Protein AF-A0A7I0JQQ5-F1 (afdb_monomer)

Secondary structure (DSSP, 8-state):
-HHHHHHHHHTTT----B--EEEEE-------TTSPP-PPB-TTSSB--S--TT-HHHHHHTHHHHHHHHHHHHHTT--EEEEEE-SSTTEEEEEE--B-TT-S--

Foldseek 3Di:
DVVVVQVVQVVVVHADKDKDKDKDAAFDDDPDPVDDTFADQFPVRHFQDDFDWQDPVLCNRCVVVVVVVCVVCVVQVFAWDDWTDHRDRRMIMTIGDMGHPPPRDD

Nearest PDB structures (foldseek):
  8wwu-assembly1_B  TM=7.260E-01  e=6.619E-04  Pseudomonas lactis
  7cql-assembly1_A  TM=7.609E-01  e=2.255E-03  Rhodovulum sp. 12E13
  8wwv-assembly1_E  TM=7.401E-01  e=1.346E-03  Pseudomonas lactis
  8wwu-assembly1_A  TM=7.264E-01  e=1.346E-03  Pseudomonas lactis
  8oox-assembly1_A  TM=7.343E-01  e=1.633E-03  Methermicoccus shengliensis DSM 18856

pLDDT: mean 84.13, std 11.65, range [40.09, 97.38]

Mean predicted aligned error: 6.71 Å

Solvent-accessible surface area (backbone atoms only — not comparable to full-atom values): 6429 Å² total; per-residue (Å²): 109,70,67,63,53,52,50,58,36,45,76,72,75,42,81,78,70,42,61,62,72,50,76,49,68,52,61,37,93,68,91,53,85,91,52,83,85,45,49,36,66,29,74,87,75,45,52,72,85,72,76,57,55,74,40,72,65,61,51,59,35,43,41,73,58,55,51,50,50,53,56,51,28,58,74,67,73,43,66,69,66,49,76,49,45,40,74,50,73,54,22,36,34,39,35,36,58,70,36,58,82,74,75,68,85,127

Radius of gyration: 17.96 Å; Cα contacts (8 Å, |Δi|>4): 137; chains: 1; bounding box: 40×30×51 Å

Structure (mmCIF, N/CA/C/O backbone):
data_AF-A0A7I0JQQ5-F1
#
_entry.id   AF-A0A7I0JQQ5-F1
#
loop_
_atom_site.group_PDB
_atom_site.id
_atom_site.type_symbol
_atom_site.label_atom_id
_atom_site.label_alt_id
_atom_site.label_comp_id
_atom_site.label_asym_id
_atom_site.label_entity_id
_atom_site.label_seq_id
_atom_site.pdbx_PDB_ins_code
_atom_site.Cartn_x
_atom_site.Cartn_y
_atom_site.Cartn_z
_atom_site.occupancy
_atom_site.B_iso_or_equiv
_atom_site.auth_seq_id
_atom_site.auth_comp_id
_atom_site.auth_asym_id
_atom_site.auth_atom_id
_atom_site.pdbx_PDB_model_num
ATOM 1 N N . VAL A 1 1 ? -21.170 -7.725 8.138 1.00 93.94 1 VAL A N 1
ATOM 2 C CA . VAL A 1 1 ? -20.266 -8.620 8.902 1.00 93.94 1 VAL 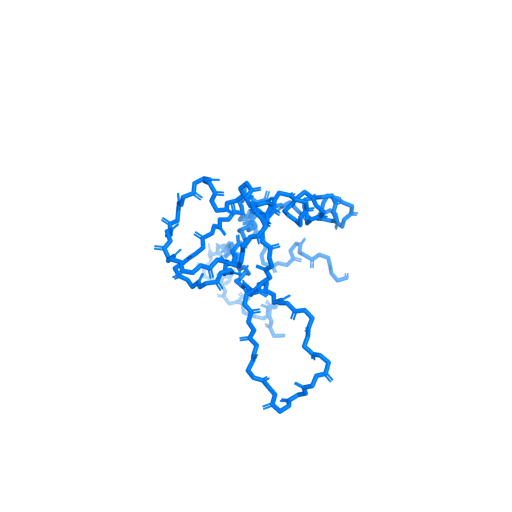A CA 1
ATOM 3 C C . VAL A 1 1 ? -19.308 -7.839 9.799 1.00 93.94 1 VAL A C 1
ATOM 5 O O . VAL A 1 1 ? -19.464 -7.959 11.003 1.00 93.94 1 VAL A O 1
ATOM 8 N N . LEU A 1 2 ? -18.408 -6.988 9.276 1.00 92.62 2 LEU A N 1
ATOM 9 C CA . LEU A 1 2 ? -17.432 -6.222 10.085 1.00 92.62 2 LEU A CA 1
ATOM 10 C C . LEU A 1 2 ? -18.044 -5.491 11.297 1.00 92.62 2 LEU A C 1
ATOM 12 O O . LEU A 1 2 ? -17.590 -5.693 12.416 1.00 92.62 2 LEU A O 1
ATOM 16 N N . ARG A 1 3 ? -19.136 -4.731 11.109 1.00 94.38 3 ARG A N 1
ATOM 17 C CA . ARG A 1 3 ? -19.862 -4.075 12.219 1.00 94.38 3 ARG A CA 1
ATOM 18 C C . ARG A 1 3 ? -20.259 -5.045 13.343 1.00 94.38 3 ARG A C 1
ATOM 20 O O . ARG A 1 3 ? -20.010 -4.762 14.506 1.00 94.38 3 ARG A O 1
ATOM 27 N N . ALA A 1 4 ? -20.771 -6.228 12.996 1.00 96.19 4 ALA A N 1
ATOM 28 C CA . ALA A 1 4 ? -21.158 -7.243 13.978 1.00 96.19 4 ALA A CA 1
ATOM 29 C C . ALA A 1 4 ? -19.951 -7.815 14.748 1.00 96.19 4 ALA A C 1
ATOM 31 O O . ALA A 1 4 ? -20.072 -8.142 15.930 1.00 96.19 4 ALA A O 1
ATOM 32 N N . VAL A 1 5 ? -18.786 -7.914 14.096 1.00 95.25 5 VAL A N 1
ATOM 33 C CA . VAL A 1 5 ? -17.525 -8.289 14.755 1.00 95.25 5 VAL A CA 1
ATOM 34 C C . VAL A 1 5 ? -17.095 -7.193 15.725 1.00 95.25 5 VAL A C 1
ATOM 36 O O . VAL A 1 5 ? -16.824 -7.488 16.882 1.00 95.25 5 VAL A O 1
ATOM 39 N N . LEU A 1 6 ? -17.121 -5.924 15.322 1.00 95.50 6 LEU A N 1
ATOM 40 C CA . LEU A 1 6 ? -16.778 -4.811 16.214 1.00 95.50 6 LEU A CA 1
ATOM 41 C C . LEU A 1 6 ? -17.715 -4.732 17.427 1.00 95.50 6 LEU A C 1
ATOM 43 O O . LEU A 1 6 ? -17.257 -4.499 18.545 1.00 95.50 6 LEU A O 1
ATOM 47 N N . ASP A 1 7 ? -19.003 -5.036 17.253 1.00 95.94 7 ASP A N 1
ATOM 48 C CA . ASP A 1 7 ? -19.951 -5.108 18.36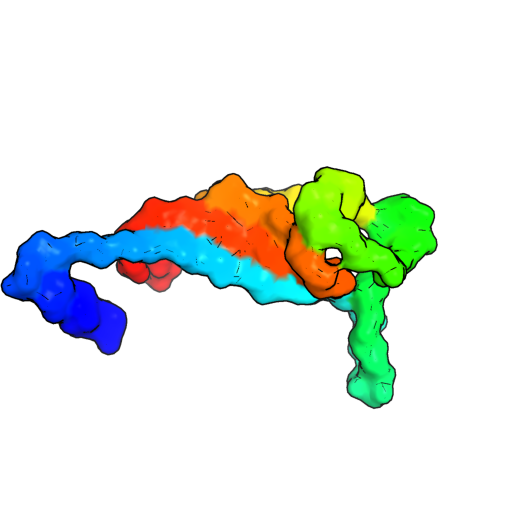6 1.00 95.94 7 ASP A CA 1
ATOM 49 C C . ASP A 1 7 ? -19.598 -6.219 19.372 1.00 95.94 7 ASP A C 1
ATOM 51 O O . ASP A 1 7 ? -19.811 -6.052 20.575 1.00 95.94 7 ASP A O 1
ATOM 55 N N . LEU A 1 8 ? -19.027 -7.347 18.924 1.00 97.00 8 LEU A N 1
ATOM 56 C CA . LEU A 1 8 ? -18.537 -8.412 19.815 1.00 97.00 8 LEU A CA 1
ATOM 57 C C . LEU A 1 8 ? -17.353 -7.954 20.679 1.00 97.00 8 LEU A C 1
ATOM 59 O O . LEU A 1 8 ? -17.250 -8.391 21.829 1.00 97.00 8 LEU A O 1
ATOM 63 N N . TYR A 1 9 ? -16.484 -7.093 20.140 1.00 96.56 9 TYR A N 1
ATOM 64 C CA . TYR A 1 9 ? -15.363 -6.492 20.871 1.00 96.56 9 TYR A CA 1
ATOM 65 C C . TYR A 1 9 ? -15.888 -5.452 21.866 1.00 96.56 9 TYR A C 1
ATOM 67 O O . TYR A 1 9 ? -15.566 -5.517 23.053 1.00 96.56 9 TYR A O 1
ATOM 75 N N . ARG A 1 10 ? -16.802 -4.575 21.426 1.00 95.75 10 ARG A N 1
ATOM 76 C CA . ARG A 1 10 ? -17.429 -3.555 22.283 1.00 95.75 10 ARG A CA 1
ATOM 77 C C . ARG A 1 10 ? -18.162 -4.161 23.477 1.00 95.75 10 ARG A C 1
ATOM 79 O O . ARG A 1 10 ? -18.035 -3.645 24.582 1.00 95.75 10 ARG A O 1
ATOM 86 N N . ARG A 1 11 ? -18.873 -5.284 23.298 1.00 97.38 11 ARG A N 1
ATOM 87 C CA . ARG A 1 11 ? -19.539 -6.009 24.404 1.00 97.38 11 ARG A CA 1
ATOM 88 C C . ARG A 1 11 ? -18.576 -6.515 25.481 1.00 97.38 11 ARG A C 1
ATOM 90 O O . ARG A 1 11 ? -19.005 -6.743 26.605 1.00 97.38 11 ARG A O 1
ATOM 97 N N . ARG A 1 12 ? -17.295 -6.684 25.151 1.00 96.38 12 ARG A N 1
ATOM 98 C CA . ARG A 1 12 ? -16.226 -7.056 26.091 1.00 96.38 12 ARG A CA 1
ATOM 99 C C . ARG A 1 12 ? -15.467 -5.844 26.644 1.00 96.38 12 ARG A C 1
ATOM 101 O O . ARG A 1 12 ? -14.491 -6.023 27.361 1.00 96.38 12 ARG A O 1
ATOM 108 N N . GLY A 1 13 ? -15.889 -4.625 26.302 1.00 96.94 13 GLY A N 1
ATOM 109 C CA . GLY A 1 13 ? -15.174 -3.394 26.642 1.00 96.94 13 GLY A CA 1
ATOM 110 C C . GLY A 1 13 ? -13.909 -3.162 25.810 1.00 96.94 13 GLY A C 1
ATOM 111 O O . GLY A 1 13 ? -13.094 -2.320 26.172 1.00 96.94 13 GLY A O 1
ATOM 112 N N . TRP A 1 14 ? -13.716 -3.894 24.708 1.00 97.25 14 TRP A N 1
ATOM 113 C CA . TRP A 1 14 ? -12.545 -3.755 23.842 1.00 97.25 14 TRP A CA 1
ATOM 114 C C . TRP A 1 14 ? -12.806 -2.791 22.687 1.00 97.25 14 TRP A C 1
ATOM 116 O O . TRP A 1 14 ? -13.891 -2.770 22.101 1.00 97.25 14 TRP A O 1
ATOM 126 N N . ARG A 1 15 ? -11.770 -2.030 22.323 1.00 93.56 15 ARG A N 1
ATOM 127 C CA . ARG A 1 15 ? -11.746 -1.164 21.142 1.00 93.56 15 ARG A CA 1
ATOM 128 C C . ARG A 1 15 ? -10.769 -1.742 20.125 1.00 93.56 15 ARG A C 1
ATOM 130 O O . ARG A 1 15 ? -9.579 -1.822 20.406 1.00 93.56 15 ARG A O 1
ATOM 137 N N . ALA A 1 16 ? -11.280 -2.154 18.969 1.00 93.25 16 ALA A N 1
ATOM 138 C CA . ALA A 1 16 ? -10.446 -2.621 17.869 1.00 93.25 16 ALA A CA 1
ATOM 139 C C . ALA A 1 16 ? -9.771 -1.432 17.167 1.00 93.25 16 ALA A C 1
ATOM 141 O O . ALA A 1 16 ? -10.387 -0.381 16.995 1.00 93.25 16 ALA A O 1
ATOM 142 N N . VAL A 1 17 ? -8.516 -1.620 16.767 1.00 91.69 17 VAL A N 1
ATOM 143 C CA . VAL A 1 17 ? -7.717 -0.688 15.960 1.00 91.69 17 VAL A CA 1
ATOM 144 C C . VAL A 1 17 ? -7.068 -1.516 14.855 1.00 91.69 17 VAL A C 1
ATOM 146 O O . VAL A 1 17 ? -6.673 -2.653 15.113 1.00 91.69 17 VAL A O 1
ATOM 149 N N . MET A 1 18 ? -6.994 -0.984 13.638 1.00 90.44 18 MET A N 1
ATOM 150 C CA . MET A 1 18 ? -6.397 -1.670 12.489 1.00 90.44 18 MET A CA 1
ATOM 151 C C . MET A 1 18 ? -5.387 -0.756 11.792 1.00 90.44 18 MET A C 1
ATOM 153 O O . MET A 1 18 ? -5.712 0.400 11.519 1.00 90.44 18 MET A O 1
ATOM 157 N N . ALA A 1 19 ? -4.213 -1.296 11.467 1.00 87.19 19 ALA A N 1
ATOM 158 C CA . ALA A 1 19 ? -3.355 -0.816 10.388 1.00 87.19 19 ALA A CA 1
ATOM 159 C C . ALA A 1 19 ? -3.320 -1.886 9.298 1.00 87.19 19 ALA A C 1
ATOM 161 O O . ALA A 1 19 ? -2.858 -2.993 9.555 1.00 87.19 19 ALA A O 1
ATOM 162 N N . PRO A 1 20 ? -3.894 -1.613 8.127 1.00 87.50 20 PRO A N 1
ATOM 163 C CA . PRO A 1 20 ? -3.708 -2.446 6.964 1.00 87.50 20 PRO A CA 1
ATOM 164 C C . PRO A 1 20 ? -2.431 -2.056 6.230 1.00 87.50 20 PRO A C 1
ATOM 166 O O . PRO A 1 20 ? -2.016 -0.894 6.229 1.00 87.50 20 PRO A O 1
ATOM 169 N N . GLU A 1 21 ? -1.918 -3.048 5.528 1.00 91.06 21 GLU A N 1
ATOM 170 C CA . GLU A 1 21 ? -0.732 -2.999 4.690 1.00 91.06 21 GLU A CA 1
ATOM 171 C C . GLU A 1 21 ? -1.171 -3.495 3.308 1.00 91.06 21 GLU A C 1
ATOM 173 O O . GLU A 1 21 ? -2.034 -4.379 3.196 1.00 91.06 21 GLU A O 1
ATOM 178 N N . ILE A 1 22 ? -0.668 -2.872 2.246 1.00 91.38 22 ILE A N 1
ATOM 179 C CA . ILE A 1 22 ? -0.919 -3.311 0.873 1.00 91.38 22 ILE A CA 1
ATOM 180 C C . ILE A 1 22 ? 0.420 -3.551 0.204 1.00 91.38 22 ILE A C 1
ATOM 182 O O . ILE A 1 22 ? 1.116 -2.605 -0.160 1.00 91.38 22 ILE A O 1
ATOM 186 N N . GLU A 1 23 ? 0.716 -4.823 -0.016 1.00 92.44 23 GLU A N 1
ATOM 187 C CA . GLU A 1 23 ? 1.834 -5.270 -0.833 1.00 92.44 23 GLU A CA 1
ATOM 188 C C . GLU A 1 23 ? 1.408 -5.431 -2.296 1.00 92.44 23 GLU A C 1
ATOM 190 O O . GLU A 1 23 ? 0.316 -5.923 -2.607 1.00 92.44 23 GLU A O 1
ATOM 195 N N . PHE A 1 24 ? 2.276 -5.028 -3.218 1.00 91.69 24 PHE A N 1
ATOM 196 C CA . PHE A 1 24 ? 2.066 -5.178 -4.653 1.00 91.69 24 PHE A CA 1
ATOM 197 C C . PHE A 1 24 ? 3.396 -5.248 -5.407 1.00 91.69 24 PHE A C 1
ATOM 199 O O . PHE A 1 24 ? 4.437 -4.826 -4.917 1.00 91.69 24 PHE A O 1
ATOM 206 N N . TYR A 1 25 ? 3.347 -5.759 -6.636 1.00 90.50 25 TYR A N 1
ATOM 207 C CA . TYR A 1 25 ? 4.499 -5.814 -7.533 1.00 90.50 25 TYR A CA 1
ATOM 208 C C . TYR A 1 25 ? 4.346 -4.790 -8.651 1.00 90.50 25 TYR A C 1
ATOM 210 O O . TYR A 1 25 ? 3.292 -4.709 -9.290 1.00 90.50 25 TYR A O 1
ATOM 218 N N . LEU A 1 26 ? 5.410 -4.045 -8.939 1.00 89.44 26 LEU A N 1
ATOM 219 C CA . LEU A 1 26 ? 5.510 -3.311 -10.192 1.00 89.44 26 LEU A CA 1
ATOM 220 C C . LEU A 1 26 ? 5.970 -4.256 -11.298 1.00 89.44 26 LEU A C 1
ATOM 222 O O . LEU A 1 26 ? 6.863 -5.081 -11.122 1.00 89.44 26 LEU A O 1
ATOM 226 N N . THR A 1 27 ? 5.353 -4.119 -12.466 1.00 90.56 27 THR A N 1
ATOM 227 C CA . THR A 1 27 ? 5.602 -4.998 -13.608 1.00 90.56 27 THR A CA 1
ATOM 228 C C . THR A 1 27 ? 5.886 -4.170 -14.850 1.00 90.56 27 THR A C 1
ATOM 230 O O . THR A 1 27 ? 5.332 -3.083 -15.033 1.00 90.56 27 THR A O 1
ATOM 233 N N . ALA A 1 28 ? 6.769 -4.666 -15.713 1.00 89.50 28 ALA A N 1
ATOM 234 C CA . ALA A 1 28 ? 6.878 -4.145 -17.065 1.00 89.50 28 ALA A CA 1
ATOM 235 C C . ALA A 1 28 ? 5.569 -4.420 -17.831 1.00 89.50 28 ALA A C 1
ATOM 237 O O . ALA A 1 28 ? 4.891 -5.412 -17.544 1.00 89.50 28 ALA A O 1
ATOM 238 N N . PRO A 1 29 ? 5.215 -3.596 -18.838 1.00 90.19 29 PRO A N 1
ATOM 239 C CA . PRO A 1 29 ? 4.089 -3.892 -19.713 1.00 90.19 29 PRO A CA 1
ATOM 240 C C . PRO A 1 29 ? 4.197 -5.309 -20.289 1.00 90.19 29 PRO A C 1
ATOM 242 O O . PRO A 1 29 ? 5.167 -5.626 -20.976 1.00 90.19 29 PRO A O 1
ATOM 245 N N . ASN A 1 30 ? 3.190 -6.143 -20.026 1.00 91.69 30 ASN A N 1
ATOM 246 C CA . ASN A 1 30 ? 3.142 -7.529 -20.484 1.00 91.69 30 ASN A CA 1
ATOM 247 C C . ASN A 1 30 ? 1.942 -7.744 -21.428 1.00 91.69 30 ASN A C 1
ATOM 249 O O . ASN A 1 30 ? 0.890 -8.202 -20.984 1.00 91.69 30 ASN A O 1
ATOM 253 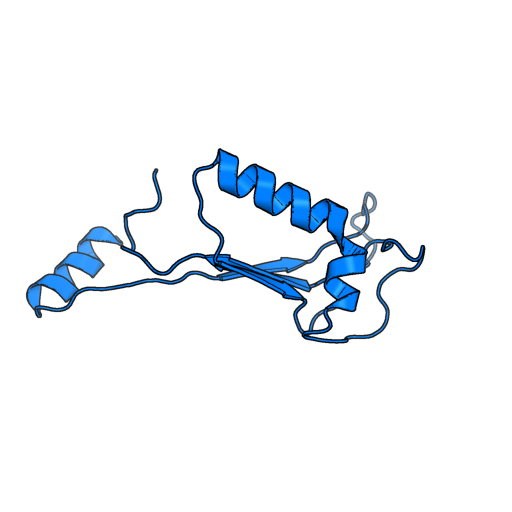N N . PRO A 1 31 ? 2.041 -7.347 -22.713 1.00 91.50 31 PRO A N 1
ATOM 254 C CA . PRO A 1 31 ? 0.938 -7.476 -23.672 1.00 91.50 31 PRO A CA 1
ATOM 255 C C . PRO A 1 31 ? 0.708 -8.920 -24.140 1.00 91.50 31 PRO A C 1
ATOM 257 O O . PRO A 1 31 ? -0.344 -9.219 -24.698 1.00 91.50 31 PRO A O 1
ATOM 260 N N . ASP A 1 32 ? 1.699 -9.790 -23.945 1.00 92.31 32 ASP A N 1
ATOM 261 C CA . ASP A 1 32 ? 1.659 -11.203 -24.298 1.00 92.31 32 ASP A CA 1
ATOM 262 C C . ASP A 1 32 ? 1.444 -12.023 -23.011 1.00 92.31 32 ASP A C 1
ATOM 264 O O . ASP A 1 32 ? 2.382 -12.167 -22.223 1.00 92.31 32 ASP A O 1
ATOM 268 N N . PRO A 1 33 ? 0.226 -12.531 -22.751 1.00 88.12 33 PRO A N 1
ATOM 269 C CA . PRO A 1 33 ? -0.087 -13.238 -21.509 1.00 88.12 33 PRO A CA 1
ATOM 270 C C . PRO A 1 33 ? 0.649 -14.578 -21.372 1.00 88.12 33 PRO A C 1
ATOM 272 O O . PRO A 1 33 ? 0.711 -15.112 -20.266 1.00 88.12 33 PRO A O 1
ATOM 275 N N . ASP A 1 34 ? 1.225 -15.106 -22.459 1.00 93.56 34 ASP A N 1
ATOM 276 C CA . ASP A 1 34 ? 1.995 -16.353 -22.444 1.00 93.56 34 ASP A CA 1
ATOM 277 C C . ASP A 1 34 ? 3.440 -16.140 -21.957 1.00 93.56 34 ASP A C 1
ATOM 279 O O . ASP A 1 34 ? 4.172 -17.101 -21.702 1.00 93.56 34 ASP A O 1
ATOM 283 N N . ARG A 1 35 ? 3.877 -14.882 -21.803 1.00 88.94 35 ARG A N 1
ATOM 284 C CA . ARG A 1 35 ? 5.196 -14.534 -21.264 1.00 88.94 35 ARG A CA 1
ATOM 285 C C . ARG A 1 35 ? 5.139 -14.269 -19.770 1.00 88.94 35 ARG A C 1
ATOM 287 O O . ARG A 1 35 ? 4.199 -13.669 -19.248 1.00 88.94 35 ARG A O 1
ATOM 294 N N . SER A 1 36 ? 6.207 -14.670 -19.082 1.00 88.56 36 SER A N 1
ATOM 295 C CA . SER A 1 36 ? 6.396 -14.340 -17.675 1.00 88.56 36 SER A CA 1
ATOM 296 C C . SER A 1 36 ? 6.479 -12.831 -17.473 1.00 88.56 36 SER A C 1
ATOM 298 O O . SER A 1 36 ? 7.131 -12.115 -18.232 1.00 88.56 36 SER A O 1
ATOM 300 N N . VAL A 1 37 ? 5.850 -12.374 -16.398 1.00 88.44 37 VAL A N 1
ATOM 301 C CA . VAL A 1 37 ? 5.962 -11.001 -15.923 1.00 88.44 37 VAL A CA 1
ATOM 302 C C . VAL A 1 37 ? 7.406 -10.715 -15.510 1.00 88.44 37 VAL A C 1
ATOM 304 O O . VAL A 1 37 ? 8.042 -11.531 -14.844 1.00 88.44 37 VAL A O 1
ATOM 307 N N . THR A 1 38 ? 7.914 -9.545 -15.885 1.00 89.31 38 THR A N 1
ATOM 308 C CA . THR A 1 38 ? 9.246 -9.067 -15.500 1.00 89.31 38 THR A CA 1
ATOM 309 C C . THR A 1 38 ? 9.143 -7.756 -14.733 1.00 89.31 38 THR A C 1
ATOM 311 O O . THR A 1 38 ? 8.187 -6.999 -14.918 1.00 89.31 38 THR A O 1
ATOM 314 N N . ALA A 1 39 ? 10.153 -7.450 -13.921 1.00 87.25 39 ALA A N 1
ATOM 315 C CA . ALA A 1 39 ? 10.272 -6.144 -13.284 1.00 87.25 39 ALA A CA 1
ATOM 316 C C . ALA A 1 39 ? 10.377 -5.015 -14.332 1.00 87.25 39 ALA A C 1
ATOM 318 O O . ALA A 1 39 ? 10.932 -5.231 -15.419 1.00 87.25 39 ALA A O 1
ATOM 319 N N . PRO A 1 40 ? 9.843 -3.818 -14.043 1.00 86.88 40 PRO A N 1
ATOM 320 C CA . PRO A 1 40 ? 10.014 -2.655 -14.898 1.00 86.88 40 PRO A CA 1
ATOM 321 C C . PRO A 1 40 ? 11.464 -2.164 -14.877 1.00 86.88 40 PRO A C 1
ATOM 323 O O . PRO A 1 40 ? 12.239 -2.454 -13.969 1.00 86.88 40 PRO A O 1
ATOM 326 N N . VAL A 1 41 ? 11.820 -1.388 -15.898 1.00 84.12 41 VAL A N 1
ATOM 327 C CA . VAL A 1 41 ? 13.114 -0.706 -15.967 1.00 84.12 41 VAL A CA 1
ATOM 328 C C . VAL A 1 41 ? 13.083 0.504 -15.032 1.00 84.12 41 VAL A C 1
ATOM 330 O O . VAL A 1 41 ? 12.240 1.385 -15.206 1.00 84.12 41 VAL A O 1
ATOM 333 N N . GLY A 1 42 ? 13.989 0.538 -14.053 1.00 77.94 42 GLY A N 1
ATOM 334 C CA . GLY A 1 42 ? 14.139 1.653 -13.120 1.00 77.94 42 GLY A CA 1
ATOM 335 C C . GLY A 1 42 ? 14.863 2.850 -13.742 1.00 77.94 42 GLY A C 1
ATOM 336 O O . GLY A 1 42 ? 15.312 2.824 -14.894 1.00 77.94 42 GLY A O 1
ATOM 337 N N . ARG A 1 43 ? 15.032 3.921 -12.961 1.00 76.00 43 ARG A N 1
ATOM 338 C CA . ARG A 1 43 ? 15.683 5.171 -13.405 1.00 76.00 43 ARG A CA 1
ATOM 339 C C . ARG A 1 43 ? 17.106 4.992 -13.954 1.00 76.00 43 ARG A C 1
ATOM 341 O O . ARG A 1 43 ? 17.547 5.776 -14.792 1.00 76.00 43 ARG A O 1
ATOM 348 N N . ASN A 1 44 ? 17.821 3.960 -13.512 1.00 74.50 44 ASN A N 1
ATOM 349 C CA . ASN A 1 44 ? 19.169 3.619 -13.979 1.00 74.50 44 ASN A CA 1
ATOM 350 C C . ASN A 1 44 ? 19.191 2.941 -15.371 1.00 74.50 44 ASN A C 1
ATOM 352 O O . ASN A 1 44 ? 20.264 2.604 -15.879 1.00 74.50 44 ASN A O 1
ATOM 356 N N . GLY A 1 45 ? 18.024 2.733 -15.994 1.00 77.44 45 GLY A N 1
ATOM 357 C CA . GLY A 1 45 ? 17.891 2.111 -17.310 1.00 77.44 45 GLY A CA 1
ATOM 358 C C . GLY A 1 45 ? 18.015 0.586 -17.298 1.00 77.44 45 GLY A C 1
ATOM 359 O O . GLY A 1 45 ? 18.119 -0.020 -18.365 1.00 77.44 45 GLY A O 1
ATOM 360 N N . ARG A 1 46 ? 18.004 -0.050 -16.121 1.00 76.00 46 ARG A N 1
ATOM 361 C CA . ARG A 1 46 ? 18.051 -1.506 -15.958 1.00 76.00 46 ARG A CA 1
ATOM 362 C C . ARG A 1 46 ? 16.836 -1.996 -15.164 1.00 76.00 46 ARG A C 1
ATOM 364 O O . ARG A 1 46 ? 16.333 -1.268 -14.313 1.00 76.00 46 ARG A O 1
ATOM 371 N N . PRO A 1 47 ? 16.329 -3.205 -15.456 1.00 75.38 47 PRO A N 1
ATOM 372 C CA . PRO A 1 47 ? 15.375 -3.851 -14.572 1.00 75.38 47 PRO A CA 1
ATOM 373 C C . PRO A 1 47 ? 16.076 -4.268 -13.280 1.00 75.38 47 PRO A C 1
ATOM 375 O O . PRO A 1 47 ? 17.248 -4.662 -13.303 1.00 75.38 47 PRO A O 1
ATOM 378 N N . GLU A 1 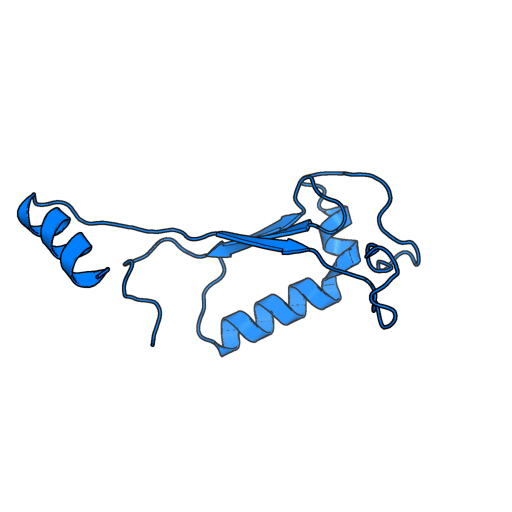48 ? 15.343 -4.203 -12.175 1.00 74.94 48 GLU A N 1
ATOM 379 C CA . GLU A 1 48 ? 15.819 -4.690 -10.887 1.00 74.94 48 GLU A CA 1
ATOM 380 C C . GLU A 1 48 ? 16.178 -6.183 -11.004 1.00 74.94 48 GLU A C 1
ATOM 382 O O . GLU A 1 48 ? 15.372 -6.999 -11.458 1.00 74.94 48 GLU A O 1
ATOM 387 N N . SER A 1 49 ? 17.416 -6.536 -10.654 1.00 65.81 49 SER A N 1
ATOM 388 C CA . SER A 1 49 ? 17.943 -7.903 -10.777 1.00 65.81 49 SER A CA 1
ATOM 389 C C . SER A 1 49 ? 18.463 -8.481 -9.463 1.00 65.81 49 SER A C 1
ATOM 391 O O . SER A 1 49 ? 18.705 -9.687 -9.390 1.00 65.81 49 SER A O 1
ATOM 393 N N . VAL A 1 50 ? 18.622 -7.648 -8.429 1.00 58.62 50 VAL A N 1
ATOM 394 C CA . VAL A 1 50 ? 19.150 -8.036 -7.117 1.00 58.62 50 VAL A CA 1
ATOM 395 C C . VAL A 1 50 ? 18.218 -7.517 -6.030 1.00 58.62 50 VAL A C 1
ATOM 397 O O . VAL A 1 50 ? 17.886 -6.339 -6.006 1.00 58.62 50 VAL A O 1
ATOM 400 N N . GLN A 1 51 ? 17.815 -8.420 -5.136 1.00 59.50 51 GLN A N 1
ATOM 401 C CA . GLN A 1 51 ? 16.963 -8.129 -3.988 1.00 59.50 51 GLN A CA 1
ATOM 402 C C . GLN A 1 51 ? 17.778 -7.370 -2.935 1.00 59.50 51 GLN A C 1
ATOM 404 O O . GLN A 1 51 ? 18.636 -7.955 -2.269 1.00 59.50 51 GLN A O 1
ATOM 409 N N . HIS A 1 52 ? 17.508 -6.078 -2.777 1.00 59.00 52 HIS A N 1
ATOM 410 C CA . HIS A 1 52 ? 18.039 -5.268 -1.683 1.00 59.00 52 HIS A CA 1
ATOM 411 C C . HIS A 1 52 ? 16.874 -4.778 -0.807 1.00 59.00 52 HIS A C 1
ATOM 413 O O . HIS A 1 52 ? 16.517 -3.602 -0.876 1.00 59.00 52 HIS A O 1
ATOM 419 N N . PRO A 1 53 ? 16.246 -5.668 -0.007 1.00 56.19 53 PRO A N 1
ATOM 420 C CA . PRO A 1 53 ? 15.139 -5.277 0.861 1.00 56.19 53 PRO A CA 1
ATOM 421 C C . PRO A 1 53 ? 15.565 -4.126 1.775 1.00 56.19 53 PRO A C 1
ATOM 423 O O . PRO A 1 53 ? 16.666 -4.152 2.335 1.00 56.19 53 PRO A O 1
ATOM 426 N N . TYR A 1 54 ? 14.684 -3.137 1.932 1.00 54.53 54 TYR A N 1
ATOM 427 C CA . TYR A 1 54 ? 14.902 -1.935 2.750 1.00 54.53 54 TYR A CA 1
ATOM 428 C C . TYR A 1 54 ? 15.998 -0.973 2.253 1.00 54.53 54 TYR A C 1
ATOM 430 O O . TYR A 1 54 ? 16.414 -0.085 3.003 1.00 54.53 54 TYR A O 1
ATOM 438 N N . ASP A 1 55 ? 16.470 -1.107 1.009 1.00 63.97 55 ASP A N 1
ATOM 439 C CA . ASP A 1 55 ? 17.418 -0.155 0.432 1.00 63.97 55 ASP A CA 1
ATOM 440 C C . ASP A 1 55 ? 16.699 1.114 -0.049 1.00 63.97 55 ASP A C 1
ATOM 442 O O . ASP A 1 55 ? 15.795 1.076 -0.887 1.00 63.97 55 ASP A O 1
ATOM 446 N N . MET A 1 56 ? 17.129 2.270 0.463 1.00 61.59 56 MET A N 1
ATOM 447 C CA . MET A 1 56 ? 16.629 3.565 0.001 1.00 61.59 56 MET A CA 1
ATOM 448 C C . MET A 1 56 ? 16.900 3.777 -1.497 1.00 61.59 56 MET A C 1
ATOM 450 O O . MET A 1 56 ? 16.111 4.455 -2.152 1.00 61.59 56 MET A O 1
ATOM 454 N N . GLN A 1 57 ? 17.945 3.156 -2.066 1.00 62.81 57 GLN A N 1
ATOM 455 C CA . GLN A 1 57 ? 18.214 3.227 -3.507 1.00 62.81 57 GLN A CA 1
ATOM 456 C C . GLN A 1 57 ? 17.116 2.566 -4.349 1.00 62.81 57 GLN A C 1
ATOM 458 O O . GLN A 1 57 ? 16.794 3.073 -5.421 1.00 62.81 57 GLN A O 1
ATOM 463 N N . ALA A 1 58 ? 16.484 1.492 -3.868 1.00 65.31 58 ALA A N 1
ATOM 464 C CA . ALA A 1 58 ? 15.409 0.825 -4.605 1.00 65.31 58 ALA A CA 1
ATOM 465 C C . ALA A 1 58 ? 14.152 1.713 -4.712 1.00 65.31 58 ALA A C 1
ATOM 467 O O . ALA A 1 58 ? 13.469 1.730 -5.736 1.00 65.31 58 ALA A O 1
ATOM 468 N N . LEU A 1 59 ? 13.878 2.530 -3.689 1.00 69.19 59 LEU A N 1
ATOM 469 C CA . LEU A 1 59 ? 12.815 3.542 -3.731 1.00 69.19 59 LEU A CA 1
ATOM 470 C C . LEU A 1 59 ? 13.126 4.674 -4.722 1.00 69.19 59 LEU A C 1
ATOM 472 O O . LEU A 1 59 ? 12.216 5.151 -5.404 1.00 69.19 59 LEU A O 1
ATOM 476 N N . GLU A 1 60 ? 14.393 5.089 -4.833 1.00 74.31 60 GLU A N 1
ATOM 477 C CA . GLU A 1 60 ? 14.834 6.094 -5.813 1.00 74.31 60 GLU A CA 1
ATOM 478 C C . GLU A 1 60 ? 14.659 5.606 -7.260 1.00 74.31 60 GLU A C 1
ATOM 480 O O . GLU A 1 60 ? 14.319 6.394 -8.149 1.00 74.31 60 GLU A O 1
ATOM 485 N N . GLU A 1 61 ? 14.835 4.305 -7.512 1.00 77.88 61 GLU A N 1
ATOM 486 C CA . GLU A 1 61 ? 14.629 3.722 -8.842 1.00 77.88 61 GLU A CA 1
ATOM 487 C C . GLU A 1 61 ? 13.182 3.860 -9.333 1.00 77.88 61 GLU A C 1
ATOM 489 O O . GLU A 1 61 ? 12.965 4.015 -10.541 1.00 77.88 61 GLU A O 1
ATOM 494 N N . PHE A 1 62 ? 12.217 3.878 -8.406 1.00 80.50 62 PHE A N 1
ATOM 495 C CA . PHE A 1 62 ? 10.779 3.966 -8.674 1.00 80.50 62 PHE A CA 1
ATOM 496 C C . PHE A 1 62 ? 10.139 5.284 -8.205 1.00 80.50 62 PHE A C 1
ATOM 498 O O . PHE A 1 62 ? 8.914 5.363 -8.086 1.00 80.50 62 PHE A O 1
ATOM 505 N N . GLU A 1 63 ? 10.940 6.338 -7.999 1.00 83.19 63 GLU A N 1
ATOM 506 C CA . GLU A 1 63 ? 10.511 7.637 -7.449 1.00 83.19 63 GLU A CA 1
ATOM 507 C C . GLU A 1 63 ? 9.261 8.217 -8.142 1.00 83.19 63 GLU A C 1
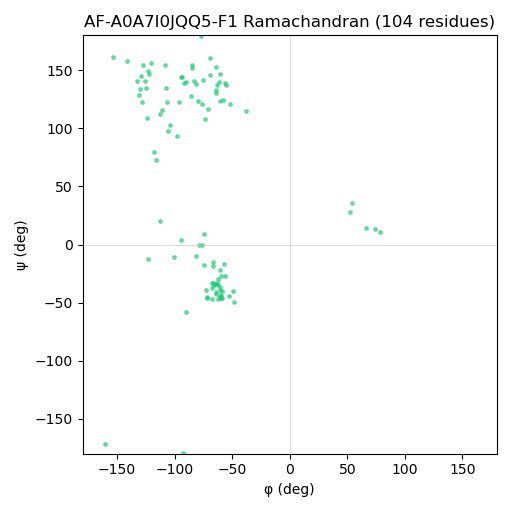ATOM 509 O O . GLU A 1 63 ? 8.363 8.763 -7.501 1.00 83.19 63 GLU A O 1
ATOM 514 N N . GLU A 1 64 ? 9.159 8.092 -9.469 1.00 84.25 64 GLU A N 1
ATOM 515 C CA . GLU A 1 64 ? 8.005 8.627 -10.195 1.00 84.25 64 GLU A CA 1
ATOM 516 C C . GLU A 1 64 ? 6.695 7.932 -9.792 1.00 84.25 64 GLU A C 1
ATOM 518 O O . GLU A 1 64 ? 5.661 8.589 -9.640 1.00 84.25 64 GLU A O 1
ATOM 523 N N . VAL A 1 65 ? 6.735 6.611 -9.612 1.00 85.31 65 VAL A N 1
ATOM 524 C CA . VAL A 1 65 ? 5.571 5.815 -9.212 1.00 85.31 65 VAL A CA 1
ATOM 525 C C . VAL A 1 65 ? 5.228 6.087 -7.754 1.00 85.31 65 VAL A C 1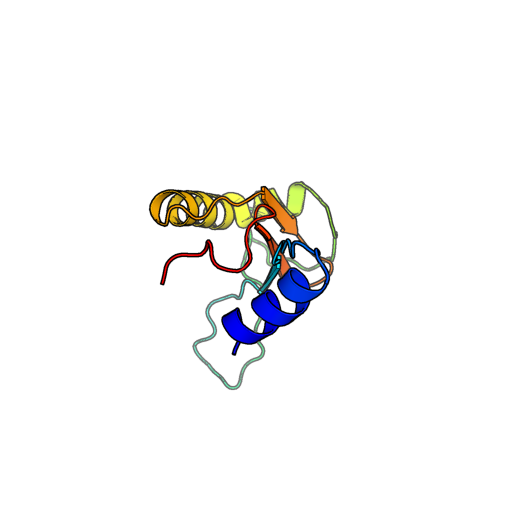
ATOM 527 O O . VAL A 1 65 ? 4.061 6.339 -7.449 1.00 85.31 65 VAL A O 1
ATOM 530 N N . THR A 1 66 ? 6.225 6.106 -6.866 1.00 85.31 66 THR A N 1
ATOM 531 C CA . THR A 1 66 ? 6.005 6.372 -5.438 1.00 85.31 66 THR A CA 1
ATOM 532 C C . THR A 1 66 ? 5.399 7.758 -5.227 1.00 85.31 66 THR A C 1
ATOM 534 O O . THR A 1 66 ? 4.389 7.884 -4.536 1.00 85.3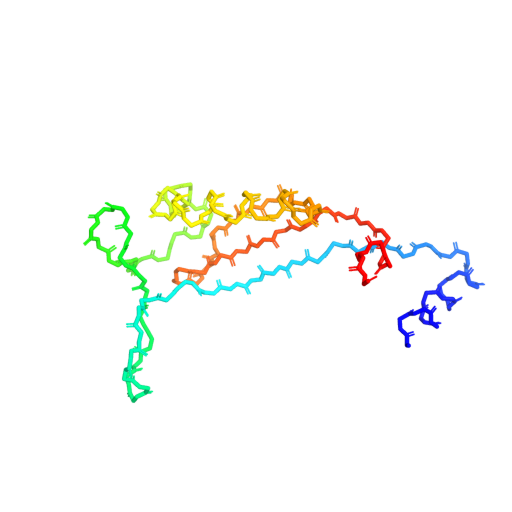1 66 THR A O 1
ATOM 537 N N . ARG A 1 67 ? 5.900 8.791 -5.917 1.00 88.38 67 ARG A N 1
ATOM 538 C CA . ARG A 1 67 ? 5.318 10.141 -5.879 1.00 88.38 67 ARG A CA 1
ATOM 539 C C . ARG A 1 67 ? 3.859 10.161 -6.337 1.00 88.38 67 ARG A C 1
ATOM 541 O O . ARG A 1 67 ? 3.017 10.752 -5.667 1.00 88.38 67 ARG A O 1
ATOM 548 N N . ARG A 1 68 ? 3.536 9.499 -7.455 1.00 90.12 68 ARG A N 1
ATOM 549 C CA . ARG A 1 68 ? 2.151 9.425 -7.956 1.00 90.12 68 ARG A CA 1
ATOM 550 C C . ARG A 1 68 ? 1.219 8.752 -6.945 1.00 90.12 68 ARG A C 1
ATOM 552 O O . ARG A 1 68 ? 0.090 9.211 -6.788 1.00 90.12 68 ARG A O 1
ATOM 559 N N . LEU A 1 69 ? 1.684 7.708 -6.255 1.00 89.56 69 LEU A N 1
ATOM 560 C CA . LEU A 1 69 ? 0.922 7.037 -5.199 1.00 89.56 69 LEU A CA 1
ATOM 561 C C . LEU A 1 69 ? 0.614 7.991 -4.040 1.00 89.56 69 LEU A C 1
ATOM 563 O O . LEU A 1 69 ? -0.547 8.084 -3.645 1.00 89.56 69 LEU A O 1
ATOM 567 N N . TYR A 1 70 ? 1.601 8.756 -3.560 1.00 89.06 70 TYR A N 1
ATOM 568 C CA . TYR A 1 70 ? 1.370 9.777 -2.531 1.00 89.06 70 TYR A CA 1
ATOM 569 C C . TYR A 1 70 ? 0.374 10.851 -2.987 1.00 89.06 70 TYR A C 1
ATOM 571 O O . TYR A 1 70 ? -0.561 11.164 -2.248 1.00 89.06 70 TYR A O 1
ATOM 579 N N . ASP A 1 71 ? 0.512 11.363 -4.215 1.00 90.88 71 ASP A N 1
ATOM 580 C CA . ASP A 1 71 ? -0.401 12.372 -4.772 1.00 90.88 71 ASP A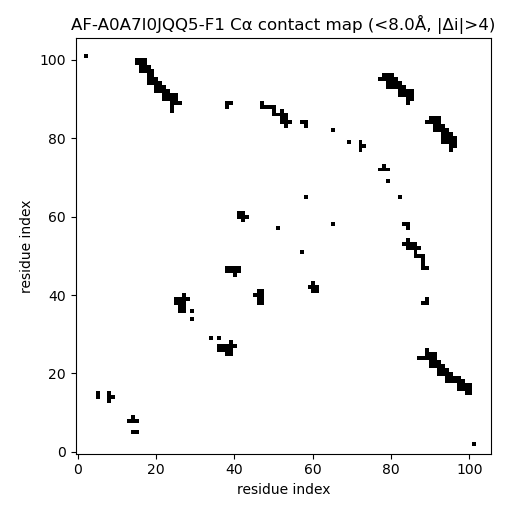 CA 1
ATOM 581 C C . ASP A 1 71 ? -1.855 11.856 -4.820 1.00 90.88 71 ASP A C 1
ATOM 583 O O . ASP A 1 71 ? -2.797 12.560 -4.446 1.00 90.88 71 ASP A O 1
ATOM 587 N N . HIS A 1 72 ? -2.052 10.605 -5.253 1.00 90.94 72 HIS A N 1
ATOM 588 C CA . HIS A 1 72 ? -3.383 9.998 -5.369 1.00 90.94 72 HIS A CA 1
ATOM 589 C C . HIS A 1 72 ? -3.976 9.660 -4.002 1.00 90.94 72 HIS A C 1
ATOM 591 O O . HIS A 1 72 ? -5.169 9.872 -3.781 1.00 90.94 72 HIS A O 1
ATOM 597 N N . ALA A 1 73 ? -3.157 9.174 -3.071 1.00 88.56 73 ALA A N 1
ATOM 598 C CA . ALA A 1 73 ? -3.590 8.883 -1.714 1.00 88.56 73 ALA A CA 1
ATOM 599 C C . ALA A 1 73 ? -4.025 10.161 -0.980 1.00 88.56 73 ALA A C 1
ATOM 601 O O . ALA A 1 73 ? -5.100 10.190 -0.375 1.00 88.56 73 ALA A O 1
ATOM 602 N N . ALA A 1 74 ? -3.269 11.255 -1.129 1.00 87.06 74 ALA A N 1
ATOM 603 C CA . ALA A 1 74 ? -3.646 12.564 -0.606 1.00 87.06 74 ALA A CA 1
ATOM 604 C C . ALA A 1 74 ? -4.980 13.055 -1.200 1.00 87.06 74 ALA A C 1
ATOM 606 O O . ALA A 1 74 ? -5.873 13.464 -0.455 1.00 87.06 74 ALA A O 1
ATOM 607 N N . ALA A 1 75 ? -5.162 12.943 -2.522 1.00 90.19 75 ALA A N 1
ATOM 608 C CA . ALA A 1 75 ? -6.416 13.304 -3.188 1.00 90.19 75 ALA A CA 1
ATOM 609 C C . ALA A 1 75 ? -7.610 12.445 -2.724 1.00 90.19 75 ALA A C 1
ATOM 611 O O . ALA A 1 75 ? -8.725 12.949 -2.585 1.00 90.19 75 ALA A O 1
ATOM 612 N N . ALA A 1 76 ? -7.377 11.165 -2.426 1.00 87.75 76 ALA A N 1
ATOM 613 C CA . ALA A 1 76 ? -8.378 10.240 -1.901 1.00 87.75 76 ALA A CA 1
ATOM 614 C C . ALA A 1 76 ? -8.644 10.404 -0.390 1.00 87.75 76 ALA A C 1
ATOM 616 O O . ALA A 1 76 ? -9.484 9.692 0.159 1.00 87.75 76 ALA A O 1
ATOM 617 N N . SER A 1 77 ? -7.959 11.333 0.293 1.00 86.19 77 SER A N 1
ATOM 618 C CA . SER A 1 77 ? -7.981 11.454 1.761 1.00 86.19 77 SER A CA 1
ATOM 619 C C . SER A 1 77 ? -7.605 10.145 2.474 1.00 86.19 77 SER A C 1
ATOM 621 O O . SER A 1 77 ? -8.159 9.815 3.522 1.00 86.19 77 SER A O 1
ATOM 623 N N . LEU A 1 78 ? -6.673 9.392 1.887 1.00 84.12 78 LEU A N 1
ATOM 624 C CA . LEU A 1 78 ? -6.117 8.157 2.427 1.00 84.12 78 LEU A CA 1
ATOM 625 C C . LEU A 1 78 ? -4.700 8.443 2.938 1.00 84.12 78 LEU A C 1
ATOM 627 O O . LEU A 1 78 ? -3.767 8.485 2.138 1.00 84.12 78 LEU A O 1
ATOM 631 N N . PRO A 1 79 ? -4.510 8.674 4.247 1.00 78.94 79 PRO A N 1
ATOM 632 C CA . PRO A 1 79 ? -3.184 8.943 4.777 1.00 78.94 79 PRO A CA 1
ATOM 633 C C . PRO A 1 79 ? -2.333 7.668 4.737 1.00 78.94 79 PRO A C 1
ATOM 635 O O . PRO A 1 79 ? -2.653 6.670 5.393 1.00 78.94 79 PRO A O 1
ATOM 638 N N . LEU A 1 80 ? -1.257 7.723 3.955 1.00 86.81 80 LEU A N 1
ATOM 639 C CA . LEU A 1 80 ? -0.204 6.712 3.956 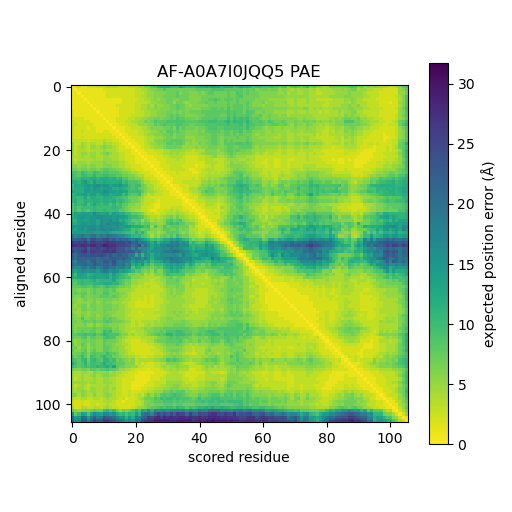1.00 86.81 80 LEU A CA 1
ATOM 640 C C . LEU A 1 80 ? 0.764 7.019 5.099 1.00 86.81 80 LEU A C 1
ATOM 642 O O . LEU A 1 80 ? 1.052 8.187 5.359 1.00 86.81 80 LEU A O 1
ATOM 646 N N . ASP A 1 81 ? 1.236 5.981 5.776 1.00 87.75 81 ASP A N 1
ATOM 647 C CA . ASP A 1 81 ? 2.247 6.088 6.826 1.00 87.75 81 ASP A CA 1
ATOM 648 C C . ASP A 1 81 ? 3.648 5.950 6.225 1.00 87.75 81 ASP A C 1
ATOM 650 O O . ASP A 1 81 ? 4.461 6.871 6.285 1.00 87.75 81 ASP A O 1
ATOM 654 N N . THR A 1 82 ? 3.907 4.825 5.558 1.00 86.69 82 THR A N 1
ATOM 655 C CA . THR A 1 82 ? 5.184 4.553 4.893 1.00 86.69 82 THR A CA 1
ATOM 656 C C . THR A 1 82 ? 4.974 3.836 3.563 1.00 86.69 82 THR A C 1
ATOM 658 O O . THR A 1 82 ? 3.935 3.216 3.323 1.00 86.69 82 THR A O 1
ATOM 661 N N . LEU A 1 83 ? 5.973 3.945 2.688 1.00 88.12 83 LEU A N 1
ATOM 662 C CA . LEU A 1 83 ? 6.102 3.138 1.482 1.00 88.12 83 LEU A CA 1
ATOM 663 C C . LEU A 1 83 ? 7.506 2.541 1.486 1.00 88.12 83 LEU A C 1
ATOM 665 O O . LEU A 1 83 ? 8.482 3.290 1.568 1.00 88.12 83 LEU A O 1
ATOM 669 N N . ILE A 1 84 ? 7.598 1.216 1.427 1.00 86.62 84 ILE A N 1
ATOM 670 C CA . ILE A 1 84 ? 8.861 0.479 1.528 1.00 86.62 84 ILE A CA 1
ATOM 671 C C . ILE A 1 84 ? 9.033 -0.482 0.352 1.00 86.62 84 ILE A C 1
ATOM 673 O O . ILE A 1 84 ? 8.058 -0.885 -0.283 1.00 86.62 84 ILE A O 1
ATOM 677 N N . HIS A 1 85 ? 10.291 -0.796 0.039 1.00 85.50 85 HIS A N 1
ATOM 678 C CA . HIS A 1 85 ? 10.660 -1.828 -0.927 1.00 85.50 85 HIS A CA 1
ATOM 679 C C . HIS A 1 85 ? 10.949 -3.131 -0.182 1.00 85.50 85 HIS A C 1
ATOM 681 O O . HIS A 1 85 ? 11.761 -3.162 0.751 1.00 85.50 85 HIS A O 1
ATOM 687 N N . GLU A 1 86 ? 10.210 -4.164 -0.568 1.00 83.81 86 GLU A N 1
ATOM 688 C CA . GLU A 1 86 ? 10.135 -5.453 0.110 1.00 83.81 86 GLU A CA 1
ATOM 689 C C . GLU A 1 86 ? 11.139 -6.469 -0.453 1.00 83.81 86 GLU A C 1
ATOM 691 O O . GLU A 1 86 ? 11.923 -6.200 -1.358 1.00 83.81 86 GLU A O 1
ATOM 696 N N . SER A 1 87 ? 11.140 -7.682 0.097 1.00 81.25 87 SER A N 1
ATOM 697 C CA . SER A 1 87 ? 12.091 -8.731 -0.312 1.00 81.25 87 SER A CA 1
ATOM 698 C C . SER A 1 87 ? 11.924 -9.265 -1.746 1.00 81.25 87 SER A C 1
ATOM 700 O O . SER A 1 87 ? 12.852 -9.878 -2.283 1.00 81.25 87 SER A O 1
ATOM 702 N N . GLY A 1 88 ? 10.769 -9.062 -2.386 1.00 81.38 88 GLY A N 1
ATOM 703 C CA . GLY A 1 88 ? 10.525 -9.466 -3.771 1.00 81.38 88 GLY A CA 1
ATOM 704 C C . GLY A 1 88 ? 10.998 -8.438 -4.801 1.00 81.38 88 GLY A C 1
ATOM 705 O O . GLY A 1 88 ? 11.006 -7.238 -4.555 1.00 81.38 88 GLY A O 1
ATOM 706 N N . THR A 1 89 ? 11.352 -8.907 -6.001 1.00 83.56 89 THR A N 1
ATOM 707 C CA . THR A 1 89 ? 11.775 -8.022 -7.098 1.00 83.56 89 THR A CA 1
ATOM 708 C C . THR A 1 89 ? 10.657 -7.055 -7.469 1.00 83.56 89 THR A C 1
ATOM 710 O O . THR A 1 89 ? 9.560 -7.491 -7.825 1.00 83.56 89 THR A O 1
ATOM 713 N N . ALA A 1 90 ? 10.947 -5.755 -7.415 1.00 85.56 90 ALA A N 1
ATOM 714 C CA . ALA A 1 90 ? 9.989 -4.676 -7.621 1.00 85.56 90 ALA A CA 1
ATOM 715 C C . ALA A 1 90 ? 8.725 -4.798 -6.745 1.00 85.56 90 ALA A C 1
ATOM 717 O O . ALA A 1 90 ? 7.643 -4.352 -7.144 1.00 85.56 90 ALA A O 1
ATOM 718 N N . GLN A 1 91 ? 8.850 -5.425 -5.571 1.00 89.88 91 GLN A N 1
ATOM 719 C CA . GLN A 1 91 ? 7.785 -5.512 -4.581 1.00 89.88 91 GLN A CA 1
ATOM 720 C C . GLN A 1 91 ? 7.810 -4.265 -3.707 1.00 89.88 91 GLN A C 1
ATOM 722 O O . GLN A 1 91 ? 8.838 -3.896 -3.144 1.00 89.88 91 GLN A O 1
ATOM 727 N N . LEU A 1 92 ? 6.660 -3.622 -3.591 1.00 88.94 92 LEU A N 1
ATOM 728 C CA . LEU A 1 92 ? 6.462 -2.459 -2.748 1.00 88.94 92 LEU A CA 1
ATOM 729 C C . LEU A 1 92 ? 5.342 -2.742 -1.760 1.00 88.94 92 LEU A C 1
ATOM 731 O O . LEU A 1 92 ? 4.377 -3.439 -2.077 1.00 88.94 92 LEU A O 1
ATOM 735 N N . GLU A 1 93 ? 5.446 -2.129 -0.594 1.00 91.44 93 GLU A N 1
ATOM 736 C CA . GLU A 1 93 ? 4.413 -2.153 0.427 1.00 91.44 93 GLU A CA 1
ATOM 737 C C . GLU A 1 93 ? 4.024 -0.726 0.802 1.00 91.44 93 GLU A C 1
ATOM 739 O O . GLU A 1 93 ? 4.876 0.145 0.988 1.00 91.44 93 GLU A O 1
ATOM 744 N N . ILE A 1 94 ? 2.718 -0.485 0.901 1.00 90.88 94 ILE A N 1
ATOM 745 C CA . ILE A 1 94 ? 2.149 0.725 1.487 1.00 90.88 94 ILE A CA 1
ATOM 746 C C . ILE A 1 94 ? 1.567 0.384 2.854 1.00 90.88 94 ILE A C 1
ATOM 748 O O . ILE A 1 94 ? 0.610 -0.389 2.956 1.00 90.88 94 ILE A O 1
ATOM 752 N N . ASN A 1 95 ? 2.058 1.077 3.872 1.00 90.44 95 ASN A N 1
ATOM 753 C CA . ASN A 1 95 ? 1.468 1.102 5.199 1.00 90.44 95 ASN A CA 1
ATOM 754 C C . ASN A 1 95 ? 0.485 2.261 5.319 1.00 90.44 95 ASN A C 1
ATOM 756 O O . ASN A 1 95 ? 0.751 3.379 4.873 1.00 90.44 95 ASN A O 1
ATOM 760 N N . PHE A 1 96 ? -0.652 2.019 5.964 1.00 89.06 96 PHE A N 1
ATOM 761 C CA . PHE A 1 96 ? -1.621 3.066 6.278 1.00 89.06 96 PHE A CA 1
ATOM 762 C C . PHE A 1 96 ? -1.620 3.379 7.769 1.00 89.06 96 PHE A C 1
ATOM 764 O O . PHE A 1 96 ? -1.383 2.503 8.600 1.00 89.06 96 PHE A O 1
ATOM 771 N N . LEU A 1 97 ? -2.019 4.604 8.121 1.00 86.94 97 LEU A N 1
ATOM 772 C CA . LEU A 1 97 ? -2.198 4.960 9.526 1.00 86.94 97 LEU A CA 1
ATOM 773 C C . LEU A 1 97 ? -3.190 4.020 10.229 1.00 86.94 97 LEU A C 1
ATOM 775 O O . LEU A 1 97 ? -4.256 3.667 9.703 1.00 86.94 97 LEU A O 1
ATOM 779 N N . HIS A 1 98 ? -2.830 3.668 11.462 1.00 88.31 98 HIS A N 1
ATOM 780 C CA . HIS A 1 98 ? -3.663 2.902 12.376 1.00 88.31 98 HIS A CA 1
ATOM 781 C C . HIS A 1 98 ? -4.926 3.697 12.722 1.00 88.31 98 HIS A C 1
ATOM 783 O O . HIS A 1 98 ? -4.844 4.869 13.095 1.00 88.31 98 HIS A O 1
ATOM 789 N N . GLY A 1 99 ? -6.097 3.068 12.662 1.00 87.06 99 GLY A N 1
ATOM 790 C CA . GLY A 1 99 ? -7.353 3.781 12.893 1.00 87.06 99 GLY A CA 1
ATOM 791 C C . GLY A 1 99 ? -8.536 2.894 13.248 1.00 87.06 99 GLY A C 1
ATOM 792 O O . GLY A 1 99 ? -8.389 1.693 13.504 1.00 87.06 99 GLY A O 1
ATOM 793 N N . ASP A 1 100 ? -9.720 3.513 13.285 1.00 88.69 100 ASP A N 1
ATOM 794 C CA . ASP A 1 100 ? -10.975 2.780 13.419 1.00 88.69 100 ASP A CA 1
ATOM 795 C C . ASP A 1 100 ? -11.163 1.885 12.181 1.00 88.69 100 ASP A C 1
ATOM 797 O O . ASP A 1 100 ? -11.052 2.365 11.047 1.00 88.69 100 ASP A O 1
ATOM 801 N N . PRO A 1 101 ? -11.465 0.588 12.359 1.00 87.19 101 PRO A N 1
ATOM 802 C CA . PRO A 1 101 ? -11.710 -0.318 11.243 1.00 87.19 101 PRO A CA 1
ATOM 803 C C . PRO A 1 101 ? -12.836 0.116 10.284 1.00 87.19 101 PRO A C 1
ATOM 805 O O . PRO A 1 101 ? -12.920 -0.428 9.185 1.00 87.19 101 PRO A O 1
ATOM 808 N N . LEU A 1 102 ? -13.716 1.046 10.681 1.00 88.06 102 LEU A N 1
ATOM 809 C CA . LEU A 1 102 ? -14.798 1.593 9.855 1.00 88.06 102 LEU A CA 1
ATOM 810 C C . LEU A 1 102 ? -14.500 2.963 9.232 1.00 88.06 102 LEU A C 1
ATOM 812 O O . LEU A 1 102 ? -15.256 3.370 8.353 1.00 88.06 102 LEU A O 1
ATOM 816 N N . ASP A 1 103 ? -13.430 3.659 9.626 1.00 77.19 103 ASP A N 1
ATOM 817 C CA . ASP A 1 103 ? -13.162 5.048 9.196 1.00 77.19 103 ASP A CA 1
ATOM 818 C C . ASP A 1 103 ? -12.663 5.184 7.745 1.00 77.19 103 ASP A C 1
ATOM 820 O O . ASP A 1 103 ? -12.298 6.266 7.281 1.00 77.19 103 ASP A O 1
ATOM 824 N N . ARG A 1 104 ? -12.700 4.106 6.962 1.00 61.28 104 ARG A N 1
ATOM 825 C CA . ARG A 1 104 ? -12.315 4.117 5.549 1.00 61.28 104 ARG A CA 1
ATOM 826 C C . ARG A 1 104 ? -13.576 4.241 4.709 1.00 61.28 104 ARG A C 1
ATOM 828 O O . ARG A 1 104 ? -14.249 3.246 4.455 1.00 61.28 104 ARG A O 1
ATOM 835 N N . LYS A 1 105 ? -13.921 5.489 4.372 1.00 42.31 105 LYS A N 1
ATOM 836 C CA . LYS A 1 105 ? -15.127 5.879 3.625 1.00 42.31 105 LYS A CA 1
ATOM 837 C C . LYS A 1 105 ? -15.472 4.884 2.506 1.00 42.31 105 LYS A C 1
ATOM 839 O O . LYS A 1 105 ? -14.734 4.761 1.532 1.00 42.31 105 LYS A O 1
ATOM 844 N N . SER A 1 106 ? -16.623 4.233 2.664 1.00 40.09 106 SER A N 1
ATOM 845 C CA . SER A 1 106 ? -17.519 3.826 1.575 1.00 40.09 106 SER A CA 1
ATOM 846 C C . SER A 1 106 ? -18.458 4.974 1.240 1.00 40.09 106 SER A C 1
ATOM 848 O O . SER A 1 106 ? -18.980 5.545 2.230 1.00 40.09 106 SER A O 1
#

Sequence (106 aa):
VLRAVLDLYRRRGWRAVMAPEIEFYLTAPNPDPDRSVTAPVGRNGRPESVQHPYDMQALEEFEEVTRRLYDHAAAASLPLDTLIHESGTAQLEINFLHGDPLDRKS